Protein AF-A0A5C7ULU1-F1 (afdb_monomer_lite)

Secondary structure (DSSP, 8-state):
---SSSSSHHHHHHHHT-------------------------------------------------------SSBPPPHHHHHHHHHHHHHTT-EEE-TTS-EEEEEE-TTS-EEEEEE-TTS-EEEEEEEE-HHHHHHHHHHTT--HHHHHHHHGGG-

Structure (mmCIF, N/CA/C/O backbone):
data_AF-A0A5C7ULU1-F1
#
_entry.id   AF-A0A5C7ULU1-F1
#
loop_
_atom_site.group_PDB
_atom_site.id
_atom_site.type_symbol
_atom_site.label_atom_id
_atom_site.label_alt_id
_atom_site.label_comp_id
_atom_site.label_asym_id
_atom_sit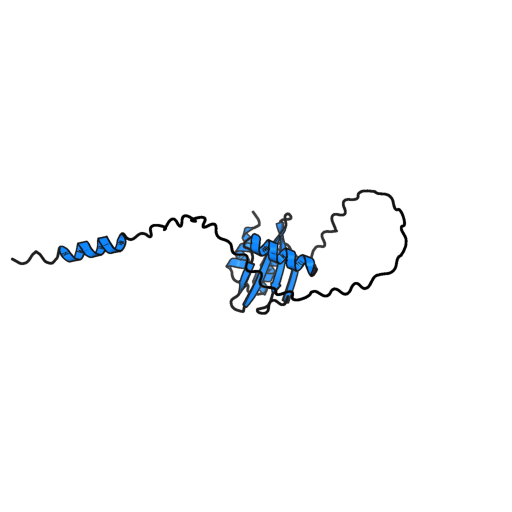e.label_entity_id
_atom_site.label_seq_id
_atom_site.pdbx_PDB_ins_code
_atom_site.Cartn_x
_atom_site.Cartn_y
_atom_site.Cartn_z
_atom_site.occupancy
_atom_site.B_iso_or_equiv
_atom_site.auth_seq_id
_atom_site.auth_comp_id
_atom_site.auth_asym_id
_atom_site.auth_atom_id
_atom_site.pdbx_PDB_model_num
ATOM 1 N N . MET A 1 1 ? -54.210 -36.815 38.483 1.00 48.72 1 MET A N 1
ATOM 2 C CA . MET A 1 1 ? -53.905 -36.478 37.073 1.00 48.72 1 MET A CA 1
ATOM 3 C C . MET A 1 1 ? -53.201 -35.122 36.994 1.00 48.72 1 MET A C 1
ATOM 5 O O . MET A 1 1 ? -53.878 -34.109 36.923 1.00 48.72 1 MET A O 1
ATOM 9 N N . LYS A 1 2 ? -51.862 -35.078 37.079 1.00 52.16 2 LYS A N 1
ATOM 10 C CA . LYS A 1 2 ? -51.046 -33.854 36.898 1.00 52.16 2 LYS A CA 1
ATOM 11 C C . LYS A 1 2 ? -49.618 -34.225 36.460 1.00 52.16 2 LYS A C 1
ATOM 13 O O . LYS A 1 2 ? -48.681 -34.071 37.231 1.00 52.16 2 LYS A O 1
ATOM 18 N N . THR A 1 3 ? -49.441 -34.753 35.249 1.00 53.2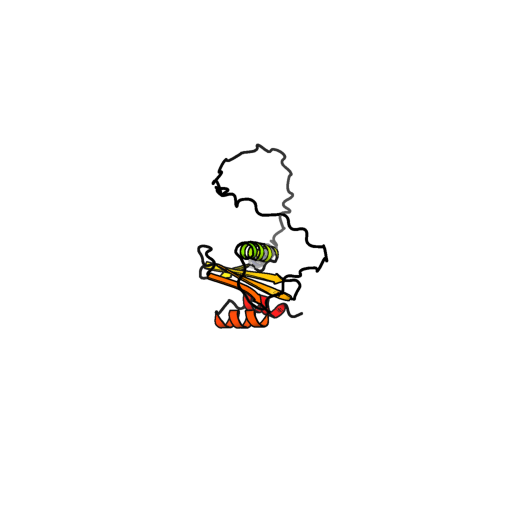2 3 THR A N 1
ATOM 19 C CA . THR A 1 3 ? -48.097 -35.084 34.715 1.00 53.22 3 THR A CA 1
ATOM 20 C C . THR A 1 3 ? -47.909 -34.788 33.224 1.00 53.22 3 THR A C 1
ATOM 22 O O . THR A 1 3 ? -46.860 -35.095 32.674 1.00 53.22 3 THR A O 1
ATOM 25 N N . SER A 1 4 ? -48.853 -34.119 32.560 1.00 55.19 4 SER A N 1
ATOM 26 C CA . SER A 1 4 ? -48.828 -33.994 31.092 1.00 55.19 4 SER A CA 1
ATOM 27 C C . SER A 1 4 ? -48.266 -32.674 30.549 1.00 55.19 4 SER A C 1
ATOM 29 O O . SER A 1 4 ? -48.187 -32.520 29.338 1.00 55.19 4 SER A O 1
ATOM 31 N N . LEU A 1 5 ? -47.885 -31.708 31.396 1.00 48.91 5 LEU A N 1
ATOM 32 C CA . LEU A 1 5 ? -47.502 -30.365 30.920 1.00 48.91 5 LEU A CA 1
ATOM 33 C C . LEU A 1 5 ? -45.986 -30.158 30.761 1.00 48.91 5 LEU A C 1
ATOM 35 O O . LEU A 1 5 ? -45.559 -29.280 30.020 1.00 48.91 5 LEU A O 1
ATOM 39 N N . LYS A 1 6 ? -45.149 -30.976 31.414 1.00 48.00 6 LYS A N 1
ATOM 40 C CA . LYS A 1 6 ? -43.682 -30.827 31.340 1.00 48.00 6 LYS A CA 1
ATOM 41 C C . LYS A 1 6 ? -43.053 -31.422 30.074 1.00 48.00 6 LYS A C 1
ATOM 43 O O . LYS A 1 6 ? -41.907 -31.105 29.781 1.00 48.00 6 LYS A O 1
ATOM 48 N N . LEU A 1 7 ? -43.781 -32.239 29.308 1.00 50.94 7 LEU A N 1
ATOM 49 C CA . LEU A 1 7 ? -43.231 -32.875 28.103 1.00 50.94 7 LEU A CA 1
ATOM 50 C C . LEU A 1 7 ? -43.282 -31.971 26.857 1.00 50.94 7 LEU A C 1
ATOM 52 O O . LEU A 1 7 ? -42.455 -32.120 25.963 1.00 50.94 7 LEU A O 1
ATOM 56 N N . ALA A 1 8 ? -44.212 -31.012 26.802 1.00 52.88 8 ALA A N 1
ATOM 57 C CA . ALA A 1 8 ? -44.405 -30.159 25.626 1.00 52.88 8 ALA A CA 1
ATOM 58 C C . ALA A 1 8 ? -43.350 -29.044 25.493 1.00 52.88 8 ALA A C 1
ATOM 60 O O . ALA A 1 8 ? -43.053 -28.612 24.382 1.00 52.88 8 ALA A O 1
ATOM 61 N N . LEU A 1 9 ? -42.737 -28.603 26.600 1.00 48.81 9 LEU A N 1
ATOM 62 C CA . LEU A 1 9 ? -41.765 -27.503 26.569 1.00 48.81 9 LEU A CA 1
ATOM 63 C C . LEU A 1 9 ? -40.383 -27.920 26.030 1.00 48.81 9 LEU A C 1
ATOM 65 O O . LEU A 1 9 ? -39.679 -27.097 25.454 1.00 48.81 9 LEU A O 1
ATOM 69 N N . ASN A 1 10 ? -40.009 -29.199 26.153 1.00 49.47 10 ASN A N 1
ATOM 70 C CA . ASN A 1 10 ? -38.701 -29.687 25.696 1.00 49.47 10 ASN A CA 1
ATOM 71 C C . ASN A 1 10 ? -38.641 -29.996 24.188 1.00 49.47 10 ASN A C 1
ATOM 73 O O . ASN A 1 10 ? -37.548 -30.073 23.636 1.00 49.47 10 ASN A O 1
ATOM 77 N N . MET A 1 11 ? -39.780 -30.131 23.498 1.00 48.50 11 MET A N 1
ATOM 78 C CA . MET A 1 11 ? -39.812 -30.361 22.042 1.00 48.50 11 MET A CA 1
ATOM 79 C C . MET A 1 11 ? -39.617 -29.076 21.222 1.00 48.50 11 MET A C 1
ATOM 81 O O . MET A 1 11 ? -39.135 -29.135 20.094 1.00 48.50 11 MET A O 1
ATOM 85 N N . ILE A 1 12 ? -39.935 -27.904 21.780 1.00 51.28 12 ILE A N 1
ATOM 86 C CA . ILE A 1 12 ? -39.828 -26.625 21.056 1.00 51.28 12 ILE A CA 1
ATOM 87 C C . ILE A 1 12 ? -38.365 -26.152 20.973 1.00 51.28 12 ILE A C 1
ATOM 89 O O . ILE A 1 12 ? -37.963 -25.554 19.974 1.00 51.28 12 ILE A O 1
ATOM 93 N N . LEU A 1 13 ? -37.526 -26.494 21.959 1.00 43.25 13 LEU A N 1
ATOM 94 C CA . LEU A 1 13 ? -36.114 -26.092 21.975 1.00 43.25 13 LEU A CA 1
ATOM 95 C C . LEU A 1 13 ? -35.251 -26.866 20.957 1.00 43.25 13 LEU A C 1
ATOM 97 O O . LEU A 1 13 ? -34.253 -26.340 20.472 1.00 43.25 13 LEU A O 1
ATOM 101 N N . VAL A 1 14 ? -35.648 -28.087 20.580 1.00 51.78 14 VAL A N 1
ATOM 102 C CA . VAL A 1 14 ? -34.907 -28.913 19.605 1.00 51.78 14 VAL A CA 1
ATOM 103 C C . VAL A 1 14 ? -35.216 -28.504 18.157 1.00 51.78 14 VAL A C 1
ATOM 105 O O . VAL A 1 14 ? -34.355 -28.622 17.288 1.00 51.78 14 VAL A O 1
ATOM 108 N N . ILE A 1 15 ? -36.399 -27.940 17.890 1.00 52.66 15 ILE A N 1
ATOM 109 C CA . ILE A 1 15 ? -36.787 -27.484 16.543 1.00 52.66 15 ILE A CA 1
ATOM 110 C C . ILE A 1 15 ? -36.114 -26.144 16.184 1.00 52.66 15 ILE A C 1
ATOM 112 O O . ILE A 1 15 ? -35.760 -25.926 15.026 1.00 52.66 15 ILE A O 1
ATOM 116 N N . LEU A 1 16 ? -35.834 -25.277 17.165 1.00 48.25 16 LEU A N 1
ATOM 117 C CA . LEU A 1 16 ? -35.167 -23.983 16.937 1.00 48.25 16 LEU A CA 1
ATOM 118 C C . LEU A 1 16 ? -33.646 -24.080 16.699 1.00 48.25 16 LEU A C 1
ATOM 120 O O . LEU A 1 16 ? -33.066 -23.162 16.128 1.00 48.25 16 LEU A O 1
ATOM 124 N N . LEU A 1 17 ? -32.998 -25.193 17.063 1.00 49.22 17 LEU A N 1
ATOM 125 C CA . LEU A 1 17 ? -31.559 -25.422 16.829 1.00 49.22 17 LEU A CA 1
ATOM 126 C C . LEU A 1 17 ? -31.255 -26.168 15.510 1.00 49.22 17 LEU A C 1
ATOM 128 O O . LEU A 1 17 ? -30.089 -26.356 15.162 1.00 49.22 17 LEU A O 1
ATOM 132 N N . GLY A 1 18 ? -32.286 -26.587 14.765 1.00 48.16 18 GLY A N 1
ATOM 133 C CA . GLY A 1 18 ? -32.161 -27.408 13.552 1.00 48.16 18 GLY A CA 1
ATOM 134 C C . GLY A 1 18 ? -32.180 -26.654 12.218 1.00 48.16 18 GLY A C 1
ATOM 135 O O . GLY A 1 18 ? -31.863 -27.249 11.187 1.00 48.16 18 GLY A O 1
ATOM 136 N N . ILE A 1 19 ? -32.498 -25.355 12.197 1.00 50.34 19 ILE A N 1
ATOM 137 C CA . ILE A 1 19 ? -32.499 -24.548 10.964 1.00 50.34 19 ILE A CA 1
ATOM 138 C C . ILE A 1 19 ? -31.071 -24.054 10.696 1.00 50.34 19 ILE A C 1
ATOM 140 O O . ILE A 1 19 ? -30.746 -22.872 10.767 1.00 50.34 19 ILE A O 1
ATOM 144 N N . ARG A 1 20 ? -30.182 -25.005 10.395 1.00 47.41 20 ARG A N 1
ATOM 145 C CA . ARG A 1 20 ? -28.951 -24.717 9.660 1.00 47.41 20 ARG A CA 1
ATOM 146 C C . ARG A 1 20 ? -29.352 -24.229 8.273 1.00 47.41 20 ARG A C 1
ATOM 148 O O . ARG A 1 20 ? -30.007 -24.961 7.534 1.00 47.41 20 ARG A O 1
ATOM 155 N N . CYS A 1 21 ? -28.914 -23.020 7.934 1.00 53.12 21 CYS A N 1
ATOM 156 C CA . CYS A 1 21 ? -28.926 -22.449 6.595 1.00 53.12 21 CYS A CA 1
ATOM 157 C C . CYS A 1 21 ? -28.558 -23.504 5.542 1.00 53.12 21 CYS A C 1
ATOM 159 O O . CYS A 1 21 ? -27.382 -23.837 5.360 1.00 53.12 21 CYS A O 1
ATOM 161 N N . LYS A 1 22 ? -29.557 -24.020 4.821 1.00 44.44 22 LYS A N 1
ATOM 162 C CA . LYS A 1 22 ? -29.300 -24.587 3.503 1.00 44.44 22 LYS A CA 1
ATOM 163 C C . LYS A 1 22 ? -28.923 -23.410 2.618 1.00 44.44 22 LYS A C 1
ATOM 165 O O . LYS A 1 22 ? -29.692 -22.470 2.467 1.00 44.44 22 LYS A O 1
ATOM 170 N N . LYS A 1 23 ? -27.699 -23.460 2.095 1.00 46.22 23 LYS A N 1
ATOM 171 C CA . LYS A 1 23 ? -27.283 -22.671 0.941 1.00 46.22 23 LYS A CA 1
ATOM 172 C C . LYS A 1 23 ? -28.326 -22.892 -0.145 1.00 46.22 23 LYS A C 1
ATOM 174 O O . LYS A 1 23 ? -28.399 -23.995 -0.688 1.00 46.22 23 LYS A O 1
ATOM 179 N N . ASP A 1 24 ? -29.103 -21.862 -0.446 1.00 42.28 24 ASP A N 1
ATOM 180 C CA . ASP A 1 24 ? -29.765 -21.781 -1.733 1.00 42.28 24 ASP A CA 1
ATOM 181 C C . ASP A 1 24 ? -28.668 -21.832 -2.791 1.00 42.28 24 ASP A C 1
ATOM 183 O O . ASP A 1 24 ? -27.807 -20.956 -2.907 1.00 42.28 24 ASP A O 1
ATOM 187 N N . LEU A 1 25 ? -28.645 -22.956 -3.497 1.00 44.91 25 LEU A N 1
ATOM 188 C CA . LEU A 1 25 ? -27.864 -23.135 -4.698 1.00 44.91 25 LEU A CA 1
ATOM 189 C C . LEU A 1 25 ? -28.523 -22.233 -5.744 1.00 44.91 25 LEU A C 1
ATOM 191 O O . LEU A 1 25 ? -29.464 -22.637 -6.422 1.00 44.91 25 LEU A O 1
ATOM 195 N N . VAL A 1 26 ? -28.070 -20.984 -5.828 1.00 44.25 26 VAL A N 1
ATOM 196 C CA . VAL A 1 26 ? -28.443 -20.085 -6.919 1.00 44.25 26 VAL A CA 1
ATOM 197 C C . VAL A 1 26 ? -27.818 -20.661 -8.185 1.00 44.25 26 VAL A C 1
ATOM 199 O O . VAL A 1 26 ? -26.646 -20.442 -8.484 1.00 44.25 26 VAL A O 1
ATOM 202 N N . VAL A 1 27 ? -28.592 -21.473 -8.897 1.00 47.69 27 VAL A N 1
ATOM 203 C CA . VAL A 1 27 ? -28.290 -21.876 -10.266 1.00 47.69 27 VAL A CA 1
ATOM 204 C C . VAL A 1 27 ? -28.453 -20.620 -11.123 1.00 47.69 27 VAL A C 1
ATOM 206 O O . VAL A 1 27 ? -29.547 -20.054 -11.131 1.00 47.69 27 VAL A O 1
ATOM 209 N N . PRO A 1 28 ? -27.423 -20.140 -11.840 1.00 45.72 28 PRO A N 1
ATOM 210 C CA . PRO A 1 28 ? -27.629 -19.067 -12.795 1.00 45.72 28 PRO A CA 1
ATOM 211 C C . PRO A 1 28 ? -28.430 -19.627 -13.974 1.00 45.72 28 PRO A C 1
ATOM 213 O O . PRO A 1 28 ? -27.891 -20.289 -14.861 1.00 45.72 28 PRO A O 1
ATOM 216 N N . THR A 1 29 ? -29.736 -19.374 -13.987 1.00 43.34 29 THR A N 1
ATOM 217 C CA . THR A 1 29 ? -30.543 -19.475 -15.203 1.00 43.34 29 THR A CA 1
ATOM 218 C C . THR A 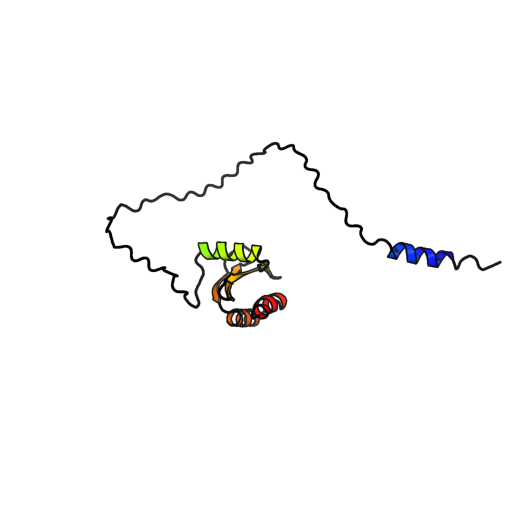1 29 ? -30.035 -18.429 -16.183 1.00 43.34 29 THR A C 1
ATOM 220 O O . THR A 1 29 ? -30.205 -17.226 -15.982 1.00 43.34 29 THR A O 1
ATOM 223 N N . LEU A 1 30 ? -29.368 -18.910 -17.229 1.00 46.84 30 LEU A N 1
ATOM 224 C CA . LEU A 1 30 ? -28.893 -18.129 -18.359 1.00 46.84 30 LEU A CA 1
ATOM 225 C C . LEU A 1 30 ? -30.104 -17.645 -19.174 1.00 46.84 30 LEU A C 1
ATOM 227 O O . LEU A 1 30 ? -30.439 -18.224 -20.205 1.00 46.84 30 LEU A O 1
ATOM 231 N N . ASN A 1 31 ? -30.773 -16.592 -18.706 1.00 41.88 31 ASN A N 1
ATOM 232 C CA . ASN A 1 31 ? -31.710 -15.850 -19.539 1.00 41.88 31 ASN A CA 1
ATOM 233 C C . ASN A 1 31 ? -30.896 -15.046 -20.552 1.00 41.88 31 ASN A C 1
ATOM 235 O O . ASN A 1 31 ? -30.396 -13.954 -20.281 1.00 41.88 31 ASN A O 1
ATOM 239 N N . LYS A 1 32 ? -30.740 -15.641 -21.737 1.00 53.69 32 LYS A N 1
ATOM 240 C CA . LYS A 1 32 ? -30.626 -14.881 -22.975 1.00 53.69 32 LYS A CA 1
ATOM 241 C C . LYS A 1 32 ? -31.879 -14.021 -23.060 1.00 53.69 32 LYS A C 1
ATOM 243 O O . LYS A 1 32 ? -32.951 -14.579 -23.211 1.00 53.69 32 LYS A O 1
ATOM 248 N N . ASP A 1 33 ? -31.717 -12.718 -22.876 1.00 46.06 33 ASP A N 1
ATOM 249 C CA . ASP A 1 33 ? -32.336 -11.694 -23.716 1.00 46.06 33 ASP A CA 1
ATOM 250 C C . ASP A 1 33 ? -31.719 -10.340 -23.363 1.00 46.06 33 ASP A C 1
ATOM 252 O O . ASP A 1 33 ? -32.038 -9.681 -22.376 1.00 46.06 33 ASP A O 1
ATOM 256 N N . ILE A 1 34 ? -30.743 -9.973 -24.189 1.00 52.94 34 ILE A N 1
ATOM 257 C CA . ILE A 1 34 ? -30.141 -8.649 -24.248 1.00 52.94 34 ILE A CA 1
ATOM 258 C C . ILE A 1 34 ? -31.098 -7.763 -25.047 1.00 52.94 34 ILE A C 1
ATOM 260 O O . ILE A 1 34 ? -31.389 -8.078 -26.201 1.00 52.94 34 ILE A O 1
ATOM 264 N N . PRO A 1 35 ? -31.435 -6.580 -24.524 1.00 47.75 35 PRO A N 1
ATOM 265 C CA . PRO A 1 35 ? -31.394 -5.388 -25.344 1.00 47.75 35 PRO A CA 1
ATOM 266 C C . PRO A 1 35 ? -30.261 -4.488 -24.858 1.00 47.75 35 PRO A C 1
ATOM 268 O O . PRO A 1 35 ? -30.185 -4.084 -23.698 1.00 47.75 35 PRO A O 1
ATOM 271 N N . ALA A 1 36 ? -29.352 -4.201 -25.786 1.00 52.88 36 ALA A N 1
ATOM 272 C CA . ALA A 1 36 ? -28.256 -3.275 -25.603 1.00 52.88 36 ALA A CA 1
ATOM 273 C C . ALA A 1 36 ? -28.821 -1.871 -25.358 1.00 52.88 36 ALA A C 1
ATOM 275 O O . ALA A 1 36 ? -29.285 -1.207 -26.282 1.00 52.88 36 ALA A O 1
ATOM 276 N N . ALA A 1 37 ? -28.764 -1.413 -24.111 1.00 44.09 37 ALA A N 1
ATOM 277 C CA . ALA A 1 37 ? -28.944 -0.010 -23.784 1.00 44.09 37 ALA A CA 1
ATOM 278 C C . ALA A 1 37 ? -27.578 0.679 -23.863 1.00 44.09 37 ALA A C 1
ATOM 280 O O . ALA A 1 37 ? -26.778 0.667 -22.928 1.00 44.09 37 ALA A O 1
ATOM 281 N N . THR A 1 38 ? -27.300 1.268 -25.022 1.00 52.44 38 THR A N 1
ATOM 282 C CA . THR A 1 38 ? -26.254 2.271 -25.196 1.00 52.44 38 THR A CA 1
ATOM 283 C C . THR A 1 38 ? -26.647 3.529 -24.424 1.00 52.44 38 THR A C 1
ATOM 285 O O . THR A 1 38 ? -27.449 4.323 -24.912 1.00 52.44 38 THR A O 1
ATOM 288 N N . SER A 1 39 ? -26.083 3.743 -23.234 1.00 44.47 39 SER A N 1
ATOM 289 C CA . SER A 1 39 ? -26.105 5.062 -22.596 1.00 44.47 39 SER A CA 1
ATOM 290 C C . SER A 1 39 ? -24.778 5.764 -22.863 1.00 44.47 39 SER A C 1
ATOM 292 O O . SER A 1 39 ? -23.757 5.524 -22.217 1.00 44.47 39 SER A O 1
ATOM 294 N N . SER A 1 40 ? -24.822 6.618 -23.877 1.00 52.22 40 SER A N 1
ATOM 295 C CA . SER A 1 40 ? -23.859 7.664 -24.186 1.00 52.22 40 SER A CA 1
ATOM 296 C C . SER A 1 40 ? -23.506 8.507 -22.956 1.00 52.22 40 SER A C 1
ATOM 298 O O . SER A 1 40 ? -24.380 9.115 -22.344 1.00 52.22 40 SER A O 1
ATOM 300 N N . GLY A 1 41 ? -22.212 8.602 -22.662 1.00 34.91 41 GLY A N 1
ATOM 301 C CA . GLY A 1 41 ? -21.639 9.484 -21.647 1.00 34.91 41 GLY A CA 1
ATOM 302 C C . GLY A 1 41 ? -20.158 9.717 -21.926 1.00 34.91 41 GLY A C 1
ATOM 303 O O . GLY A 1 41 ? -19.305 9.426 -21.096 1.00 34.91 41 GLY A O 1
ATOM 304 N N . ASN A 1 42 ? -19.843 10.169 -23.144 1.00 44.84 42 ASN A N 1
ATOM 305 C CA . ASN A 1 42 ? -18.492 10.547 -23.555 1.00 44.84 42 ASN A CA 1
ATOM 306 C C . ASN A 1 42 ? -18.067 11.821 -22.799 1.00 44.84 42 ASN A C 1
ATOM 308 O O . ASN A 1 42 ? -18.211 12.935 -23.301 1.00 44.84 42 ASN A O 1
ATOM 312 N N . ALA A 1 43 ? -17.525 11.670 -21.591 1.00 46.56 43 ALA A N 1
ATOM 313 C CA . ALA A 1 43 ? -16.722 12.714 -20.966 1.00 46.56 43 ALA A CA 1
ATOM 314 C C . ALA A 1 43 ? -15.367 12.754 -21.694 1.00 46.56 43 ALA A C 1
ATOM 316 O O . ALA A 1 43 ? -14.468 11.948 -21.451 1.00 46.56 43 ALA A O 1
ATOM 317 N N . GLY A 1 44 ? -15.282 13.638 -22.690 1.00 38.94 44 GLY A N 1
ATOM 318 C CA . GLY A 1 44 ? -14.177 13.730 -23.636 1.00 38.94 44 GLY A CA 1
ATOM 319 C C . GLY A 1 44 ? -12.828 14.028 -22.981 1.00 38.94 44 GLY A C 1
ATOM 320 O O . GLY A 1 44 ? -12.590 15.119 -22.469 1.00 38.94 44 GLY A O 1
ATOM 321 N N . TRP A 1 45 ? -11.897 13.084 -23.102 1.00 37.84 45 TRP A N 1
ATOM 322 C CA . TRP A 1 45 ? -10.480 13.302 -22.836 1.00 37.84 45 TRP A CA 1
ATOM 323 C C . TRP A 1 45 ? -9.844 13.974 -24.064 1.00 37.84 45 TRP A C 1
ATOM 325 O O . TRP A 1 45 ? -9.306 13.314 -24.953 1.00 37.84 45 TRP A O 1
ATOM 335 N N . ARG A 1 46 ? -9.940 15.305 -24.164 1.00 43.97 46 ARG A N 1
ATOM 336 C CA . ARG A 1 46 ? -9.181 16.079 -25.160 1.00 43.97 46 ARG A CA 1
ATOM 337 C C . ARG A 1 46 ? -7.713 16.151 -24.731 1.00 43.97 46 ARG A C 1
ATOM 339 O O . ARG A 1 46 ? -7.300 17.090 -24.063 1.00 43.97 46 ARG A O 1
ATOM 346 N N . VAL A 1 47 ? -6.908 15.174 -25.149 1.00 49.41 47 VAL A N 1
ATOM 347 C CA . VAL A 1 47 ? -5.455 15.373 -25.270 1.00 49.41 47 VAL A CA 1
ATOM 348 C C . VAL A 1 47 ? -5.235 16.052 -26.609 1.00 49.41 47 VAL A C 1
ATOM 350 O O . VAL A 1 47 ? -5.271 15.430 -27.669 1.00 49.41 47 VAL A O 1
ATOM 353 N N . GLN A 1 48 ? -5.095 17.370 -26.542 1.00 36.19 48 GLN A N 1
ATOM 354 C CA . GLN A 1 48 ? -4.683 18.199 -27.656 1.00 36.19 48 GLN A CA 1
ATOM 355 C C . GLN A 1 48 ? -3.303 17.704 -28.104 1.00 36.19 48 GLN A C 1
ATOM 357 O O . GLN A 1 48 ? -2.318 17.810 -27.375 1.00 36.19 48 GLN A O 1
ATOM 362 N N . GLN A 1 49 ? -3.260 17.087 -29.285 1.00 44.81 49 GLN A N 1
ATOM 363 C CA . GLN A 1 49 ? -2.026 16.767 -29.983 1.00 44.81 49 GLN A CA 1
ATOM 364 C C . GLN A 1 49 ? -1.316 18.086 -30.300 1.00 44.81 49 GLN A C 1
ATOM 366 O O . GLN A 1 49 ? -1.622 18.742 -31.291 1.00 44.81 49 GLN A O 1
ATOM 371 N N . GLN A 1 50 ? -0.373 18.486 -29.454 1.00 41.31 50 GLN A N 1
ATOM 372 C CA . GLN A 1 50 ? 0.719 19.342 -29.890 1.00 41.31 50 GLN A CA 1
ATOM 373 C C . GLN A 1 50 ? 1.854 18.419 -30.322 1.00 41.31 50 GLN A C 1
ATOM 375 O O . GLN A 1 50 ? 2.491 17.750 -29.511 1.00 41.31 50 GLN A O 1
ATOM 380 N N . GLN A 1 51 ? 2.031 18.339 -31.639 1.00 42.66 51 GLN A N 1
ATOM 381 C CA . GLN A 1 51 ? 3.204 17.770 -32.288 1.00 42.66 51 GLN A CA 1
ATOM 382 C C . GLN A 1 51 ? 4.487 18.317 -31.645 1.00 42.66 51 GLN A C 1
ATOM 384 O O . GLN A 1 51 ? 4.658 19.535 -31.590 1.00 42.66 51 GLN A O 1
ATOM 389 N N . PRO A 1 52 ? 5.450 17.460 -31.280 1.00 41.19 52 PRO A N 1
ATOM 390 C CA . PRO A 1 52 ? 6.845 17.837 -31.304 1.00 41.19 52 PRO A CA 1
ATOM 391 C C . PRO A 1 52 ? 7.393 17.527 -32.697 1.00 41.19 52 PRO A C 1
ATOM 393 O O . PRO A 1 52 ? 7.395 16.393 -33.176 1.00 41.19 52 PRO A O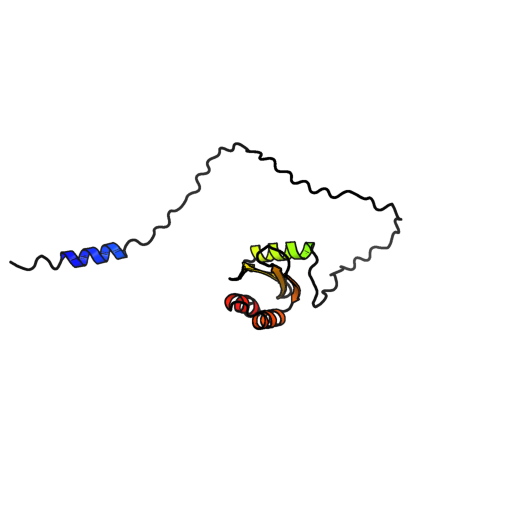 1
ATOM 396 N N . THR A 1 53 ? 7.827 18.599 -33.336 1.00 39.12 53 THR A N 1
ATOM 397 C CA . THR A 1 53 ? 8.531 18.702 -34.605 1.00 39.12 53 THR A CA 1
ATOM 398 C C . THR A 1 53 ? 9.665 17.682 -34.735 1.00 39.12 53 THR A C 1
ATOM 400 O O . THR A 1 53 ? 10.395 17.397 -33.786 1.00 39.12 53 THR A O 1
ATOM 403 N N . ALA A 1 54 ? 9.825 17.166 -35.953 1.00 48.91 54 ALA A N 1
ATOM 404 C CA . ALA A 1 54 ? 10.852 16.221 -36.365 1.00 48.91 54 ALA A CA 1
ATOM 405 C C . ALA A 1 54 ? 12.266 16.594 -35.889 1.00 48.91 54 ALA A C 1
ATOM 407 O O . ALA A 1 54 ? 12.755 17.675 -36.213 1.00 48.91 54 ALA A O 1
ATOM 408 N N . LYS A 1 55 ? 12.967 15.652 -35.240 1.00 38.72 55 LYS A N 1
ATOM 409 C CA . LYS A 1 55 ? 14.437 15.601 -35.233 1.00 38.72 55 LYS A CA 1
ATOM 410 C C . LYS A 1 55 ? 14.948 14.158 -35.329 1.00 38.72 55 LYS A C 1
ATOM 412 O O . LYS A 1 55 ? 14.804 13.365 -34.411 1.00 38.72 55 LYS A O 1
ATOM 417 N N . GLN A 1 56 ? 15.520 13.885 -36.502 1.00 37.28 56 GLN A N 1
ATOM 418 C CA . GLN A 1 56 ? 16.673 13.027 -36.800 1.00 37.28 56 GLN A CA 1
ATOM 419 C C . GLN A 1 56 ? 16.715 11.598 -36.230 1.00 37.28 56 GLN A C 1
ATOM 421 O O . GLN A 1 56 ? 17.063 11.348 -35.081 1.00 37.28 56 GLN A O 1
ATOM 426 N N . ARG A 1 57 ? 16.515 10.643 -37.151 1.00 42.12 57 ARG A N 1
ATOM 427 C CA . ARG A 1 57 ? 17.074 9.288 -37.091 1.00 42.12 57 ARG A CA 1
ATOM 428 C C . ARG A 1 57 ? 18.601 9.370 -36.990 1.00 42.12 57 ARG A C 1
ATOM 430 O O . ARG A 1 57 ? 19.253 9.785 -37.943 1.00 42.12 57 ARG A O 1
ATOM 437 N N . GLY A 1 58 ? 19.150 8.916 -35.870 1.00 34.34 58 GLY A N 1
ATOM 438 C CA . GLY A 1 58 ? 20.528 8.448 -35.764 1.00 34.34 58 GLY A CA 1
ATOM 439 C C . GLY A 1 58 ? 20.493 6.958 -35.451 1.00 34.34 58 GLY A C 1
ATOM 440 O O . GLY A 1 58 ? 19.948 6.563 -34.425 1.00 34.34 58 GLY A O 1
ATOM 441 N N . ALA A 1 59 ? 21.006 6.135 -36.363 1.00 47.59 59 ALA A N 1
ATOM 442 C CA . ALA A 1 59 ? 21.190 4.710 -36.140 1.00 47.59 59 ALA A CA 1
ATOM 443 C C . ALA A 1 59 ? 22.272 4.502 -35.073 1.00 47.59 59 ALA A C 1
ATOM 445 O O . ALA A 1 59 ? 23.404 4.953 -35.243 1.00 47.59 59 ALA A O 1
ATOM 446 N N . THR A 1 60 ? 21.944 3.798 -33.994 1.00 39.41 60 THR A N 1
ATOM 447 C CA . THR A 1 60 ? 22.940 3.277 -33.058 1.00 39.41 60 THR A CA 1
ATOM 448 C C . THR A 1 60 ? 22.650 1.816 -32.759 1.00 39.41 60 THR A C 1
ATOM 450 O O . THR A 1 60 ? 21.532 1.423 -32.443 1.00 39.41 60 THR A O 1
ATOM 453 N N . ASN A 1 61 ? 23.704 1.025 -32.939 1.00 40.75 61 ASN A N 1
ATOM 454 C CA . ASN A 1 61 ? 23.749 -0.425 -32.894 1.00 40.75 61 ASN A CA 1
ATOM 455 C C . ASN A 1 61 ? 23.015 -1.034 -31.696 1.00 40.75 61 ASN A C 1
ATOM 457 O O . ASN A 1 61 ? 23.287 -0.715 -30.536 1.00 40.75 61 ASN A O 1
ATOM 461 N N . GLU A 1 62 ? 22.160 -1.999 -32.018 1.00 44.03 62 GLU A N 1
ATOM 462 C CA . GLU A 1 62 ? 21.594 -2.974 -31.103 1.00 44.03 62 GLU A CA 1
ATOM 463 C C . GLU A 1 62 ? 22.720 -3.750 -30.407 1.00 44.03 62 GLU A C 1
ATOM 465 O O . GLU A 1 62 ? 23.269 -4.727 -30.910 1.00 44.03 62 GLU A O 1
ATOM 470 N N . LYS A 1 63 ? 23.060 -3.329 -29.191 1.00 39.88 63 LYS A N 1
ATOM 471 C CA . LYS A 1 63 ? 23.424 -4.280 -28.147 1.00 39.88 63 LYS A CA 1
ATOM 472 C C . LYS A 1 63 ? 22.269 -4.289 -27.173 1.00 39.88 63 LYS A C 1
ATOM 474 O O . LYS A 1 63 ? 22.080 -3.346 -26.410 1.00 39.88 63 LYS A O 1
ATOM 479 N N . GLN A 1 64 ? 21.497 -5.366 -27.249 1.00 45.34 64 GLN A N 1
ATOM 480 C CA . GLN A 1 64 ? 20.418 -5.750 -26.353 1.00 45.34 64 GLN A CA 1
ATOM 481 C C . GLN A 1 64 ? 20.961 -5.911 -24.921 1.00 45.34 64 GLN A C 1
ATOM 483 O O . GLN A 1 64 ? 21.079 -7.008 -24.384 1.00 45.34 64 GLN A O 1
ATOM 488 N N . LYS A 1 65 ? 21.322 -4.800 -24.271 1.00 36.16 65 LYS A N 1
ATOM 489 C CA . LYS A 1 65 ? 21.324 -4.728 -22.818 1.00 36.16 65 LYS A CA 1
ATOM 490 C C . LYS A 1 65 ? 19.860 -4.694 -22.437 1.00 36.16 65 LYS A C 1
ATOM 492 O O . LYS A 1 65 ? 19.170 -3.707 -22.676 1.00 36.16 65 LYS A O 1
ATOM 497 N N . VAL A 1 66 ? 19.395 -5.798 -21.866 1.00 43.84 66 VAL A N 1
ATOM 498 C CA . VAL A 1 66 ? 18.179 -5.834 -21.066 1.00 43.84 66 VAL A CA 1
ATOM 499 C C . VAL A 1 66 ? 18.331 -4.730 -20.022 1.00 43.84 66 VAL A C 1
ATOM 501 O O . VAL A 1 66 ? 18.970 -4.919 -18.988 1.00 43.84 66 VAL A O 1
ATOM 504 N N . ASN A 1 67 ? 17.800 -3.546 -20.324 1.00 35.34 67 ASN A N 1
ATOM 505 C CA . ASN A 1 67 ? 17.612 -2.473 -19.366 1.00 35.34 67 ASN A CA 1
ATOM 506 C C . ASN A 1 67 ? 16.527 -2.964 -18.409 1.00 35.34 67 ASN A C 1
ATOM 508 O O . ASN A 1 67 ? 15.372 -2.550 -18.478 1.00 35.34 67 ASN A O 1
ATOM 512 N N . ARG A 1 68 ? 16.896 -3.866 -17.492 1.00 43.31 68 ARG A N 1
ATOM 513 C CA . ARG A 1 68 ? 16.270 -3.852 -16.179 1.00 43.31 68 ARG A CA 1
ATOM 514 C C . ARG A 1 68 ? 16.569 -2.457 -15.663 1.00 43.31 68 ARG A C 1
ATOM 516 O O . ARG A 1 68 ? 17.718 -2.156 -15.340 1.00 43.31 68 ARG A O 1
ATOM 523 N N . SER A 1 69 ? 15.565 -1.584 -15.731 1.00 37.62 69 SER A N 1
ATOM 524 C CA . SER A 1 69 ? 15.638 -0.248 -15.158 1.00 37.62 69 SER A CA 1
ATOM 525 C C . SER A 1 69 ? 16.266 -0.386 -13.776 1.00 37.62 69 SER A C 1
ATOM 527 O O . SER A 1 69 ? 15.880 -1.313 -13.054 1.00 37.62 69 SER A O 1
ATOM 529 N N . PRO A 1 70 ? 17.254 0.452 -13.422 1.00 42.25 70 PRO A N 1
ATOM 530 C CA . PRO A 1 70 ? 17.898 0.347 -12.128 1.00 42.25 70 PRO A CA 1
ATOM 531 C C . PRO A 1 70 ? 16.789 0.369 -11.084 1.00 42.25 70 PRO A C 1
ATOM 533 O O . PRO A 1 70 ? 15.983 1.300 -11.035 1.00 42.25 70 PRO A O 1
ATOM 536 N N . SER A 1 71 ? 16.687 -0.718 -10.324 1.00 46.62 71 SER A N 1
ATOM 537 C CA . SER A 1 71 ? 15.778 -0.849 -9.199 1.00 46.62 71 SER A CA 1
ATOM 538 C C . SER A 1 71 ? 16.243 0.144 -8.143 1.00 46.62 71 SER A C 1
ATOM 540 O O . SER A 1 71 ? 17.001 -0.203 -7.237 1.00 46.62 71 SER A O 1
ATOM 542 N N . LEU A 1 72 ? 15.849 1.404 -8.325 1.00 47.22 72 LEU A N 1
ATOM 543 C CA . LEU A 1 72 ? 16.056 2.482 -7.379 1.00 47.22 72 LEU A CA 1
ATOM 544 C C . LEU A 1 72 ? 15.432 2.018 -6.062 1.00 47.22 72 LEU A C 1
ATOM 546 O O . LEU A 1 72 ? 14.228 1.754 -5.963 1.00 47.22 72 LEU A O 1
ATOM 550 N N . LYS A 1 73 ? 16.294 1.800 -5.071 1.00 48.03 73 LYS A N 1
ATOM 551 C CA . LYS A 1 73 ? 15.886 1.671 -3.678 1.00 48.03 73 LYS A CA 1
ATOM 552 C C . LYS A 1 73 ? 15.221 2.987 -3.293 1.00 48.03 73 LYS A C 1
ATOM 554 O O . LYS A 1 73 ? 15.906 4.000 -3.283 1.00 48.03 73 LYS A O 1
ATOM 559 N N . GLY A 1 74 ? 13.934 2.944 -2.957 1.00 65.69 74 GLY A N 1
ATOM 560 C CA . GLY A 1 74 ? 13.205 4.094 -2.432 1.00 65.69 74 GLY A CA 1
ATOM 561 C C . GLY A 1 74 ? 12.957 5.185 -3.475 1.00 65.69 74 GLY A C 1
ATOM 562 O O . GLY A 1 74 ? 13.855 5.693 -4.136 1.00 65.69 74 GLY A O 1
ATOM 563 N N . GLY A 1 75 ? 11.699 5.561 -3.628 1.00 84.38 75 GLY A N 1
ATOM 564 C CA . GLY A 1 75 ? 11.295 6.657 -4.496 1.00 84.38 75 GLY A CA 1
ATOM 565 C C . GLY A 1 75 ? 9.784 6.794 -4.498 1.00 84.38 75 GLY A C 1
ATOM 566 O O . GLY A 1 75 ? 9.092 6.046 -3.807 1.00 84.38 75 GLY A O 1
ATOM 567 N N . GLN A 1 76 ? 9.287 7.731 -5.292 1.00 92.38 76 GLN A N 1
ATOM 568 C CA . GLN A 1 76 ? 7.864 7.869 -5.567 1.00 92.38 76 GLN A CA 1
ATOM 569 C C . GLN A 1 76 ? 7.506 7.127 -6.860 1.00 92.38 76 GLN A C 1
ATOM 571 O O . GLN A 1 76 ? 8.317 6.989 -7.780 1.00 92.38 76 GLN A O 1
ATOM 576 N N . LEU A 1 77 ? 6.291 6.603 -6.903 1.00 92.81 77 LEU A N 1
ATOM 577 C CA . LEU A 1 77 ? 5.665 6.040 -8.084 1.00 92.81 77 LEU A CA 1
ATOM 578 C C . LEU A 1 77 ? 5.257 7.179 -9.023 1.00 92.81 77 LEU A C 1
ATOM 580 O O . LEU A 1 77 ? 4.681 8.186 -8.611 1.00 92.81 77 LEU A O 1
ATOM 584 N N . THR A 1 78 ? 5.498 7.002 -10.316 1.00 93.94 78 THR A N 1
ATOM 585 C CA . THR A 1 78 ? 4.910 7.872 -11.340 1.00 93.94 78 THR A CA 1
ATOM 586 C C . THR A 1 78 ? 3.388 7.712 -11.369 1.00 93.94 78 THR A C 1
ATOM 588 O O . THR A 1 78 ? 2.847 6.682 -10.969 1.00 93.94 78 THR A O 1
ATOM 591 N N . ARG A 1 79 ? 2.664 8.681 -11.943 1.00 92.00 79 ARG A N 1
ATOM 592 C CA . ARG A 1 79 ? 1.191 8.625 -12.056 1.00 92.00 79 ARG A CA 1
ATOM 593 C C . ARG A 1 79 ? 0.672 7.323 -12.683 1.00 92.00 79 ARG A C 1
ATOM 595 O O . ARG A 1 79 ? -0.343 6.784 -12.250 1.00 92.00 79 ARG A O 1
ATOM 602 N N . LYS A 1 80 ? 1.375 6.804 -13.697 1.00 95.31 80 LYS A N 1
ATOM 603 C CA . LYS A 1 80 ? 1.032 5.525 -14.337 1.00 95.31 80 LYS A CA 1
ATOM 604 C C . LYS A 1 80 ? 1.250 4.347 -13.385 1.00 95.31 80 LYS A C 1
ATOM 606 O O . LYS A 1 80 ? 0.399 3.464 -13.312 1.00 95.31 80 LYS A O 1
ATOM 611 N N . GLU A 1 81 ? 2.363 4.342 -12.658 1.00 95.81 81 GLU A N 1
ATOM 612 C CA . GLU A 1 81 ? 2.688 3.291 -11.692 1.00 95.81 81 GLU A CA 1
ATOM 613 C C . GLU A 1 81 ? 1.737 3.295 -10.494 1.00 95.81 81 GLU A C 1
ATOM 615 O O . GLU A 1 81 ? 1.364 2.220 -10.044 1.00 95.81 81 GLU A O 1
ATOM 620 N N . ILE A 1 82 ? 1.279 4.464 -10.032 1.00 96.88 82 ILE A N 1
ATOM 621 C CA . ILE A 1 82 ? 0.265 4.579 -8.970 1.00 96.88 82 ILE A CA 1
ATOM 622 C C . ILE A 1 82 ? -0.994 3.806 -9.362 1.00 96.88 82 ILE A C 1
ATOM 624 O O . ILE A 1 82 ? -1.431 2.922 -8.628 1.00 96.88 82 ILE A O 1
ATOM 628 N N . ARG A 1 83 ? -1.538 4.068 -10.558 1.00 97.31 83 ARG A N 1
ATOM 629 C CA . ARG A 1 83 ? -2.744 3.378 -11.040 1.00 97.31 83 ARG A CA 1
ATOM 630 C C . ARG A 1 83 ? -2.542 1.864 -11.136 1.00 97.31 83 ARG A C 1
ATOM 632 O O . ARG A 1 83 ? -3.428 1.105 -10.762 1.00 97.31 83 ARG A O 1
ATOM 639 N N . GLN A 1 84 ? -1.383 1.427 -11.625 1.00 97.50 84 GLN A N 1
ATOM 640 C CA . GLN A 1 84 ? -1.054 0.001 -11.715 1.00 97.50 84 GLN A CA 1
ATOM 641 C C . GLN A 1 84 ? -0.891 -0.645 -10.334 1.00 97.50 84 GLN A C 1
ATOM 643 O O . GLN A 1 84 ? -1.332 -1.772 -10.137 1.00 97.50 84 GLN A O 1
ATOM 648 N N . SER A 1 85 ? -0.276 0.067 -9.388 1.00 97.06 85 SER A N 1
ATOM 649 C CA . SER A 1 85 ? -0.091 -0.380 -8.008 1.00 97.06 85 SER A CA 1
ATOM 650 C C . SER A 1 85 ? -1.440 -0.559 -7.317 1.00 97.06 85 SER A C 1
ATOM 652 O O . SER A 1 85 ? -1.662 -1.597 -6.703 1.00 97.06 85 SER A O 1
ATOM 654 N N . ILE A 1 86 ? -2.360 0.401 -7.461 1.00 98.19 86 ILE A N 1
ATOM 655 C CA . ILE A 1 86 ? -3.726 0.312 -6.917 1.00 98.19 86 ILE A CA 1
ATOM 656 C C . ILE A 1 86 ? -4.435 -0.931 -7.462 1.00 98.19 86 ILE A C 1
ATOM 658 O O . ILE A 1 86 ? -4.895 -1.771 -6.695 1.00 98.19 86 ILE A O 1
ATOM 662 N N . ASP A 1 87 ? -4.457 -1.092 -8.783 1.00 98.06 87 ASP A N 1
ATOM 663 C CA . ASP A 1 87 ? -5.130 -2.208 -9.451 1.00 98.06 87 ASP A CA 1
ATOM 664 C C . ASP A 1 87 ? -4.559 -3.576 -9.024 1.00 98.06 87 ASP A C 1
ATOM 666 O O . ASP A 1 87 ? -5.307 -4.476 -8.637 1.00 98.06 87 ASP A O 1
ATOM 670 N N . ARG A 1 88 ? -3.227 -3.724 -8.973 1.00 97.12 88 ARG A N 1
ATOM 671 C CA . ARG A 1 88 ? -2.592 -4.950 -8.455 1.00 97.12 88 ARG A CA 1
ATOM 672 C C . ARG A 1 88 ? -2.885 -5.192 -6.974 1.00 97.12 88 ARG A C 1
ATOM 674 O O . ARG A 1 88 ? -3.097 -6.340 -6.589 1.00 97.12 88 ARG A O 1
ATOM 681 N N . SER A 1 89 ? -2.948 -4.139 -6.161 1.00 96.50 89 SER A N 1
ATOM 682 C CA . SER A 1 89 ? -3.269 -4.245 -4.731 1.00 96.50 89 SER A CA 1
ATOM 683 C C . SER A 1 89 ? -4.698 -4.740 -4.515 1.00 96.50 89 SER A C 1
ATOM 685 O O . SER A 1 89 ? -4.911 -5.644 -3.711 1.00 96.50 89 SER A O 1
ATOM 687 N N . VAL A 1 90 ? -5.665 -4.203 -5.269 1.00 96.44 90 VAL A N 1
ATOM 688 C CA . VAL A 1 90 ? -7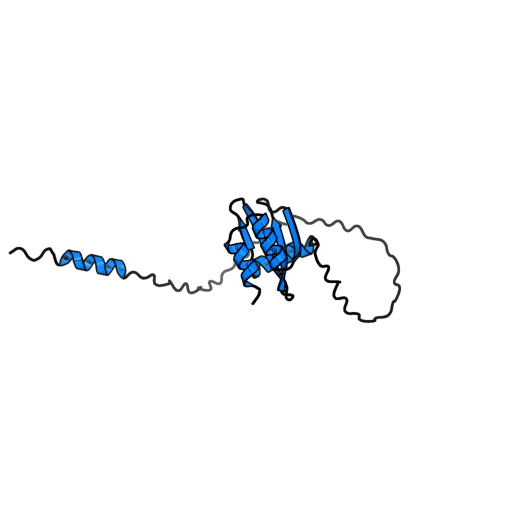.072 -4.633 -5.216 1.00 96.44 90 VAL A CA 1
ATOM 689 C C . VAL A 1 90 ? -7.200 -6.091 -5.650 1.00 96.44 90 VAL A C 1
ATOM 691 O O . VAL A 1 90 ? -7.775 -6.899 -4.924 1.00 96.44 90 VAL A O 1
ATOM 694 N N . ARG A 1 91 ? -6.598 -6.467 -6.787 1.00 95.00 91 ARG A N 1
ATOM 695 C CA . ARG A 1 91 ? -6.610 -7.864 -7.257 1.00 95.00 91 ARG A CA 1
ATOM 696 C C . ARG A 1 91 ? -5.938 -8.826 -6.279 1.00 95.00 91 ARG A C 1
ATOM 698 O O . ARG A 1 91 ? -6.372 -9.965 -6.147 1.00 95.00 91 ARG A O 1
ATOM 705 N N . GLY A 1 92 ? -4.891 -8.369 -5.596 1.00 90.81 92 GLY A N 1
ATOM 706 C CA . GLY A 1 92 ? -4.190 -9.125 -4.563 1.00 90.81 92 GLY A CA 1
ATOM 707 C C . GLY A 1 92 ? -4.886 -9.138 -3.199 1.00 90.81 92 GLY A C 1
ATOM 708 O O . GLY A 1 92 ? -4.342 -9.735 -2.273 1.00 90.81 92 GLY A O 1
ATOM 709 N N . GLY A 1 93 ? -6.037 -8.471 -3.038 1.00 92.12 93 GLY A N 1
ATOM 710 C CA . GLY A 1 93 ? -6.741 -8.375 -1.755 1.00 92.12 93 GLY A CA 1
ATOM 711 C C . GLY A 1 93 ? -5.953 -7.622 -0.675 1.00 92.12 93 GLY A C 1
ATOM 712 O O . GLY A 1 93 ? -6.074 -7.931 0.510 1.00 92.12 93 GLY A O 1
ATOM 713 N N . ARG A 1 94 ? -5.107 -6.669 -1.081 1.00 94.12 94 ARG A N 1
ATOM 714 C CA . ARG A 1 94 ? -4.252 -5.836 -0.216 1.00 94.12 94 ARG A CA 1
ATOM 715 C C . ARG A 1 94 ? -4.608 -4.348 -0.339 1.00 94.12 94 ARG A C 1
ATOM 717 O O . ARG A 1 94 ? -3.736 -3.482 -0.409 1.00 94.12 94 ARG A O 1
ATOM 724 N N . SER A 1 95 ? -5.904 -4.072 -0.419 1.00 96.31 95 SER A N 1
ATOM 725 C CA . SER A 1 95 ? -6.492 -2.738 -0.323 1.00 96.31 95 SER A CA 1
ATOM 726 C C . SER A 1 95 ? -7.227 -2.613 1.005 1.00 96.31 95 SER A C 1
ATOM 728 O O . SER A 1 95 ? -7.997 -3.505 1.364 1.00 96.31 95 SER A O 1
ATOM 730 N N . PHE A 1 96 ? -7.014 -1.513 1.713 1.00 96.38 96 PHE A N 1
ATOM 731 C CA . PHE A 1 96 ? -7.549 -1.299 3.050 1.00 96.38 96 PHE A CA 1
ATOM 732 C C . PHE A 1 96 ? -8.201 0.076 3.132 1.00 96.38 96 PHE A C 1
ATOM 734 O O . PHE A 1 96 ? -7.634 1.049 2.643 1.00 96.38 96 PHE A O 1
ATOM 741 N N . LEU A 1 97 ? -9.373 0.140 3.757 1.00 96.12 97 LEU A N 1
ATOM 742 C CA . LEU A 1 97 ? -10.066 1.379 4.086 1.00 96.12 97 LEU A CA 1
ATOM 743 C C . LEU A 1 97 ? -9.938 1.598 5.594 1.00 96.12 97 LEU A C 1
ATOM 745 O O . LEU A 1 97 ? -10.294 0.718 6.381 1.00 96.12 97 LEU A O 1
ATOM 749 N N . LEU A 1 98 ? -9.384 2.739 5.979 1.00 94.56 98 LEU A N 1
ATOM 750 C CA . LEU A 1 98 ? -9.268 3.158 7.369 1.00 94.56 98 LEU A CA 1
ATOM 751 C C . LEU A 1 98 ? -10.558 3.844 7.836 1.00 94.56 98 LEU A C 1
ATOM 753 O O . LEU A 1 98 ? -11.359 4.308 7.028 1.00 94.56 98 LEU A O 1
ATOM 757 N N . GLU A 1 99 ? -10.747 3.942 9.154 1.00 92.31 99 GLU A N 1
ATOM 758 C CA . GLU A 1 99 ? -11.935 4.576 9.754 1.00 92.31 99 GLU A CA 1
ATOM 759 C C . GLU A 1 99 ? -12.069 6.063 9.399 1.00 92.31 99 GLU A C 1
ATOM 761 O O . GLU A 1 99 ? -13.175 6.585 9.339 1.00 92.31 99 GLU A O 1
ATOM 766 N N . ASN A 1 100 ? -10.951 6.735 9.117 1.00 91.69 100 ASN A N 1
ATOM 767 C CA . ASN A 1 100 ? -10.908 8.133 8.688 1.00 91.69 100 ASN A CA 1
ATOM 768 C C . ASN A 1 100 ? -11.128 8.319 7.171 1.00 91.69 100 ASN A C 1
ATOM 770 O O . ASN A 1 100 ? -10.780 9.367 6.640 1.00 91.69 100 ASN A O 1
ATOM 774 N N . GLY A 1 101 ? -11.596 7.290 6.457 1.00 94.38 101 GLY A N 1
ATOM 775 C CA . GLY A 1 101 ? -11.822 7.333 5.008 1.00 94.38 101 GLY A CA 1
ATOM 776 C C . GLY A 1 101 ? -10.567 7.138 4.149 1.00 94.38 101 GLY A C 1
ATOM 777 O O . GLY A 1 101 ? -10.683 6.879 2.951 1.00 94.38 101 GLY A O 1
ATOM 778 N N . GLN A 1 102 ? -9.367 7.184 4.737 1.00 96.44 102 GLN A N 1
ATOM 779 C CA . GLN A 1 102 ? -8.113 6.991 4.011 1.00 96.44 102 GLN A CA 1
ATOM 780 C C . GLN A 1 102 ? -8.014 5.568 3.445 1.00 96.44 102 GLN A C 1
ATOM 782 O O . GLN A 1 102 ? -8.343 4.581 4.107 1.00 96.44 102 GLN A O 1
ATOM 787 N N . GLN A 1 103 ? -7.490 5.445 2.229 1.00 97.69 103 GLN A N 1
ATOM 788 C CA . GLN A 1 103 ? -7.314 4.165 1.550 1.00 97.69 103 GLN A CA 1
ATOM 789 C C . GLN A 1 103 ? -5.831 3.833 1.401 1.00 97.69 103 GLN A C 1
ATOM 791 O O . GLN A 1 103 ? -5.041 4.658 0.943 1.00 97.69 103 GLN A O 1
ATOM 796 N N . ILE A 1 104 ? -5.448 2.607 1.747 1.00 97.44 104 ILE A N 1
ATOM 797 C CA . ILE A 1 104 ? -4.076 2.103 1.631 1.00 97.44 104 ILE A CA 1
ATOM 798 C C . ILE A 1 104 ? -4.058 0.935 0.650 1.00 97.44 104 ILE A C 1
ATOM 800 O O . ILE A 1 104 ? -4.782 -0.044 0.814 1.00 97.44 104 ILE A O 1
ATOM 804 N N . TYR A 1 105 ? -3.176 1.008 -0.340 1.00 97.88 105 TYR A N 1
ATOM 805 C CA . TYR A 1 105 ? -2.983 -0.015 -1.363 1.00 97.88 105 TYR A CA 1
ATOM 806 C C . TYR A 1 105 ? -1.555 -0.547 -1.301 1.00 97.88 105 TYR A C 1
ATOM 808 O O . TYR A 1 105 ? -0.613 0.233 -1.458 1.00 97.88 105 TYR A O 1
ATOM 816 N N . LEU A 1 106 ? -1.393 -1.856 -1.088 1.00 96.81 106 LEU A N 1
ATOM 817 C CA . LEU A 1 106 ? -0.089 -2.522 -1.022 1.00 96.81 106 LEU A CA 1
ATOM 818 C C . LEU A 1 106 ? 0.099 -3.522 -2.174 1.00 96.81 106 LEU A C 1
ATOM 820 O O . LEU A 1 106 ? -0.529 -4.580 -2.229 1.00 96.81 106 LEU A O 1
ATOM 824 N N . ASP A 1 107 ? 1.037 -3.217 -3.064 1.00 96.12 107 ASP A N 1
ATOM 825 C CA . ASP A 1 107 ? 1.390 -4.025 -4.232 1.00 96.12 107 ASP A CA 1
ATOM 826 C C . ASP A 1 107 ? 2.701 -4.767 -3.956 1.00 96.12 107 ASP A C 1
ATOM 828 O O . ASP A 1 107 ? 3.783 -4.177 -4.035 1.00 96.12 107 ASP A O 1
ATOM 832 N N . LYS A 1 108 ? 2.609 -6.053 -3.591 1.00 94.12 108 LYS A N 1
ATOM 833 C CA . LYS A 1 108 ? 3.784 -6.909 -3.382 1.00 94.12 108 LYS A CA 1
ATOM 834 C C . LYS A 1 108 ? 4.385 -7.292 -4.733 1.00 94.12 108 LYS A C 1
ATOM 836 O O . LYS A 1 108 ? 3.721 -7.892 -5.572 1.00 94.12 108 LYS A O 1
ATOM 841 N N . LEU A 1 109 ? 5.651 -6.953 -4.913 1.00 92.56 109 LEU A N 1
ATOM 842 C CA . LEU A 1 109 ? 6.457 -7.265 -6.083 1.00 92.56 109 LEU A CA 1
ATOM 843 C C . LEU A 1 109 ? 7.062 -8.663 -5.955 1.00 92.56 109 LEU A C 1
ATOM 845 O O . LEU A 1 109 ? 7.310 -9.145 -4.850 1.00 92.56 109 LEU A O 1
ATOM 849 N N . ASP A 1 110 ? 7.427 -9.253 -7.092 1.00 89.81 110 ASP A N 1
ATOM 850 C CA . ASP A 1 110 ? 8.106 -10.557 -7.152 1.00 89.81 110 ASP A CA 1
ATOM 851 C C . ASP A 1 110 ? 9.436 -10.578 -6.377 1.00 89.81 110 ASP A C 1
ATOM 853 O O . ASP A 1 110 ? 9.913 -11.626 -5.958 1.00 89.81 110 ASP A O 1
ATOM 857 N N . SER A 1 111 ? 10.035 -9.406 -6.145 1.00 88.81 111 SER A N 1
ATOM 858 C CA . SER A 1 111 ? 11.235 -9.242 -5.319 1.00 88.81 111 SER A CA 1
ATOM 859 C C . SER A 1 111 ? 10.985 -9.376 -3.810 1.00 88.81 111 SER A C 1
ATOM 861 O O . SER A 1 111 ? 11.919 -9.200 -3.030 1.00 88.81 111 SER A O 1
ATOM 863 N N . GLY A 1 112 ? 9.738 -9.590 -3.380 1.00 88.50 112 GLY A N 1
ATOM 864 C CA . GLY A 1 112 ? 9.325 -9.577 -1.972 1.00 88.50 112 GLY A CA 1
ATOM 865 C C . GLY A 1 112 ? 9.169 -8.173 -1.377 1.00 88.50 112 GLY A C 1
ATOM 866 O O . GLY A 1 112 ? 8.769 -8.027 -0.226 1.00 88.50 112 GLY A O 1
ATOM 867 N N . ARG A 1 113 ? 9.475 -7.127 -2.151 1.00 92.38 113 ARG A N 1
ATOM 868 C CA . ARG A 1 113 ? 9.295 -5.720 -1.764 1.00 92.38 113 ARG A CA 1
ATOM 869 C C . ARG A 1 113 ? 7.891 -5.247 -2.131 1.00 92.38 113 ARG A C 1
ATOM 871 O O . ARG A 1 113 ? 7.181 -5.906 -2.876 1.00 92.38 113 ARG A O 1
ATOM 878 N N . PHE A 1 114 ? 7.505 -4.079 -1.649 1.00 93.50 114 PHE A N 1
ATOM 879 C CA . PHE A 1 114 ? 6.181 -3.507 -1.833 1.00 93.50 114 PHE A CA 1
ATOM 880 C C . PHE A 1 114 ? 6.256 -2.139 -2.503 1.00 93.50 114 PHE A C 1
ATOM 882 O O . PHE A 1 114 ? 7.132 -1.324 -2.202 1.00 93.50 114 PHE A O 1
ATOM 889 N N . ASN A 1 115 ? 5.288 -1.857 -3.361 1.00 95.88 115 ASN A N 1
ATOM 890 C CA . ASN A 1 115 ? 4.853 -0.490 -3.600 1.00 95.88 115 ASN A CA 1
ATOM 891 C C . ASN A 1 115 ? 3.653 -0.203 -2.695 1.00 95.88 115 ASN A C 1
ATOM 893 O O . ASN A 1 115 ? 2.841 -1.090 -2.439 1.00 95.88 115 ASN A O 1
ATOM 897 N N . ALA A 1 116 ? 3.543 1.030 -2.217 1.00 96.19 116 ALA A N 1
ATOM 898 C CA . ALA A 1 116 ? 2.424 1.466 -1.400 1.00 96.19 116 ALA A CA 1
ATOM 899 C C . ALA A 1 116 ? 1.861 2.781 -1.932 1.00 96.19 116 ALA A C 1
ATOM 901 O O . ALA A 1 116 ? 2.620 3.674 -2.316 1.00 96.19 116 ALA A O 1
ATOM 902 N N . VAL A 1 117 ? 0.540 2.902 -1.938 1.00 97.62 117 VAL A N 1
ATOM 903 C CA . VAL A 1 117 ? -0.176 4.136 -2.276 1.00 97.62 117 VAL A CA 1
ATOM 904 C C . VAL A 1 117 ? -1.182 4.416 -1.172 1.00 97.62 117 VAL A C 1
ATOM 906 O O . VAL A 1 117 ? -1.919 3.516 -0.775 1.00 97.62 117 VAL A O 1
ATOM 909 N N . MET A 1 118 ? -1.208 5.655 -0.697 1.00 97.00 118 MET A N 1
ATOM 910 C CA . MET A 1 118 ? -2.167 6.151 0.281 1.00 97.00 118 MET A CA 1
ATOM 911 C C . MET A 1 118 ? -2.975 7.261 -0.359 1.00 97.00 118 MET A C 1
ATOM 913 O O . MET A 1 118 ? -2.402 8.234 -0.859 1.00 97.00 118 MET A O 1
ATOM 917 N N . LEU A 1 119 ? -4.287 7.090 -0.352 1.00 97.69 119 LEU A N 1
ATOM 918 C CA . LEU A 1 119 ? -5.232 8.099 -0.794 1.00 97.69 119 LEU A CA 1
ATOM 919 C C . LEU A 1 119 ? -5.995 8.631 0.413 1.00 97.69 119 LEU A C 1
ATOM 921 O O . LEU A 1 119 ? -6.273 7.851 1.321 1.00 97.69 119 LEU A O 1
ATOM 925 N N . ASP A 1 120 ? -6.341 9.912 0.417 1.00 96.69 120 ASP A N 1
ATOM 926 C CA . ASP A 1 120 ? -7.336 10.436 1.354 1.00 96.69 120 ASP A CA 1
ATOM 927 C C . ASP A 1 120 ? -8.747 9.914 1.026 1.00 96.69 120 ASP A C 1
ATOM 929 O O . ASP A 1 120 ? -8.936 9.088 0.126 1.00 96.69 120 ASP A O 1
ATOM 933 N N . GLU A 1 121 ? -9.735 10.381 1.788 1.00 95.62 121 GLU A N 1
ATOM 934 C CA . GLU A 1 121 ? -11.148 10.044 1.594 1.00 95.62 121 GLU A CA 1
ATOM 935 C C . GLU A 1 121 ? -11.658 10.425 0.191 1.00 95.62 121 GLU A C 1
ATOM 937 O O . GLU A 1 121 ? -12.429 9.676 -0.410 1.00 95.62 121 GLU A O 1
ATOM 942 N N . ASP A 1 122 ? -11.159 11.530 -0.369 1.00 96.19 122 ASP A N 1
ATOM 943 C CA . ASP A 1 122 ? -11.543 12.055 -1.684 1.00 96.19 122 ASP A CA 1
ATOM 944 C C . ASP A 1 122 ? -10.799 11.374 -2.854 1.00 96.19 122 ASP A C 1
ATOM 946 O O . ASP A 1 122 ? -11.099 11.605 -4.031 1.00 96.19 122 ASP A O 1
ATOM 950 N N . GLY A 1 123 ? -9.822 10.512 -2.559 1.00 93.00 123 GLY A N 1
ATOM 951 C CA . GLY A 1 123 ? -9.031 9.788 -3.551 1.00 93.00 123 GLY A CA 1
ATOM 952 C C . GLY A 1 123 ? -7.787 10.533 -4.052 1.00 93.00 123 GLY A C 1
ATOM 953 O O . GLY A 1 123 ? -7.152 10.074 -5.014 1.00 93.00 123 GLY A O 1
ATOM 954 N N . PHE A 1 124 ? -7.396 11.650 -3.433 1.00 95.75 124 PHE A N 1
ATOM 955 C CA . PHE A 1 124 ? -6.120 12.304 -3.716 1.00 95.75 124 PHE A CA 1
ATOM 956 C C . PHE A 1 124 ? -4.966 11.539 -3.084 1.00 95.75 124 PHE A C 1
ATOM 958 O O . PHE A 1 124 ? -5.048 11.021 -1.975 1.00 95.75 124 PHE A O 1
ATOM 965 N N . VAL A 1 125 ? -3.846 11.478 -3.802 1.00 94.75 125 VAL A N 1
ATOM 966 C CA . VAL A 1 125 ? -2.647 10.789 -3.321 1.00 94.75 125 VAL A CA 1
ATOM 967 C C . VAL A 1 125 ? -2.001 11.617 -2.215 1.00 94.75 125 VAL A C 1
ATOM 969 O O . VAL A 1 125 ? -1.341 12.613 -2.505 1.00 94.75 125 VAL A O 1
ATOM 972 N N . LEU A 1 126 ? -2.143 11.159 -0.972 1.00 94.12 126 LEU A N 1
ATOM 973 C CA . LEU A 1 126 ? -1.433 11.704 0.185 1.00 94.12 126 LEU A CA 1
ATOM 974 C C . LEU A 1 126 ? 0.045 11.321 0.137 1.00 94.12 126 LEU A C 1
ATOM 976 O O . LEU A 1 126 ? 0.933 12.155 0.299 1.00 94.12 126 LEU A O 1
ATOM 980 N N . GLU A 1 127 ? 0.314 10.042 -0.121 1.00 94.62 127 GLU A N 1
ATOM 981 C CA . GLU A 1 127 ? 1.667 9.507 -0.157 1.00 94.62 127 GLU A CA 1
ATOM 982 C C . GLU A 1 127 ? 1.753 8.311 -1.101 1.00 94.62 127 GLU A C 1
ATOM 984 O O . GLU A 1 127 ? 0.812 7.535 -1.279 1.00 94.62 127 GLU A O 1
ATOM 989 N N . ASN A 1 128 ? 2.916 8.132 -1.716 1.00 95.19 128 ASN A N 1
ATOM 990 C CA . ASN A 1 128 ? 3.225 6.916 -2.441 1.00 95.19 128 ASN A CA 1
ATOM 991 C C . ASN A 1 128 ? 4.696 6.545 -2.256 1.00 95.19 128 ASN A C 1
ATOM 993 O O . ASN A 1 128 ? 5.577 7.402 -2.166 1.00 95.19 128 ASN A O 1
ATOM 997 N N . MET A 1 129 ? 4.955 5.246 -2.193 1.00 94.38 129 MET A N 1
ATOM 998 C CA . MET A 1 129 ? 6.275 4.694 -1.946 1.00 94.38 129 MET A CA 1
ATOM 999 C C . MET A 1 129 ? 6.542 3.565 -2.921 1.00 94.38 129 MET A C 1
ATOM 1001 O O . MET A 1 129 ? 5.749 2.637 -3.071 1.00 94.38 129 MET A O 1
ATOM 1005 N N . LYS A 1 130 ? 7.703 3.629 -3.557 1.00 95.31 130 LYS A N 1
ATOM 1006 C CA . LYS A 1 130 ? 8.178 2.625 -4.494 1.00 95.31 130 LYS A CA 1
ATOM 1007 C C . LYS A 1 130 ? 9.197 1.719 -3.825 1.00 95.31 130 LYS A C 1
ATOM 1009 O O . LYS A 1 130 ? 10.140 2.198 -3.190 1.00 95.31 130 LYS A O 1
ATOM 1014 N N . ASN A 1 131 ? 9.051 0.419 -4.062 1.00 93.81 131 ASN A N 1
ATOM 1015 C CA . ASN A 1 131 ? 10.070 -0.583 -3.789 1.00 93.81 131 ASN A CA 1
ATOM 1016 C C . ASN A 1 131 ? 10.575 -0.555 -2.330 1.00 93.81 131 ASN A C 1
ATOM 1018 O O . ASN A 1 131 ? 11.780 -0.442 -2.098 1.00 93.81 131 ASN A O 1
ATOM 1022 N N . ARG A 1 132 ? 9.672 -0.642 -1.349 1.00 91.56 132 ARG A N 1
ATOM 1023 C CA . ARG A 1 132 ? 9.945 -0.708 0.100 1.00 91.56 132 ARG A CA 1
ATOM 1024 C C . ARG A 1 132 ? 10.030 -2.148 0.593 1.00 91.56 132 ARG A C 1
ATOM 1026 O O . ARG A 1 132 ? 9.287 -3.004 0.137 1.00 91.56 132 ARG A O 1
ATOM 1033 N N . SER A 1 133 ? 10.944 -2.437 1.508 1.00 91.69 133 SER A N 1
ATOM 1034 C CA . SER A 1 133 ? 10.953 -3.731 2.203 1.00 91.69 133 SER A CA 1
ATOM 1035 C C . SER A 1 133 ? 9.782 -3.835 3.182 1.00 91.69 133 SER A C 1
ATOM 1037 O O . SER A 1 133 ? 9.260 -2.810 3.624 1.00 91.69 133 SER A O 1
ATOM 1039 N N . SER A 1 134 ? 9.415 -5.062 3.564 1.00 90.81 134 SER A N 1
ATOM 1040 C CA . SER A 1 134 ? 8.414 -5.306 4.609 1.00 90.81 134 SER A CA 1
ATOM 1041 C C . SER A 1 134 ? 8.767 -4.569 5.901 1.00 90.81 134 SER A C 1
ATOM 1043 O O . SER A 1 134 ? 7.919 -3.896 6.462 1.00 90.81 134 SER A O 1
ATOM 1045 N N . ASN A 1 135 ? 10.041 -4.578 6.311 1.00 90.94 135 ASN A N 1
ATOM 1046 C CA . ASN A 1 135 ? 10.487 -3.896 7.531 1.00 90.94 135 ASN A CA 1
ATOM 1047 C C . ASN A 1 135 ? 10.331 -2.367 7.449 1.00 90.94 135 ASN A C 1
ATOM 1049 O O . ASN A 1 135 ? 9.916 -1.740 8.419 1.00 90.94 135 ASN A O 1
ATOM 1053 N N . GLU A 1 136 ? 10.641 -1.754 6.298 1.00 91.38 136 GLU A N 1
ATOM 1054 C CA . GLU A 1 136 ? 10.415 -0.314 6.089 1.00 91.38 136 GLU A CA 1
ATOM 1055 C C . GLU A 1 136 ? 8.924 0.035 6.212 1.00 91.38 136 GLU A C 1
ATOM 1057 O O . GLU A 1 136 ? 8.572 1.022 6.856 1.00 91.38 136 GLU A O 1
ATOM 1062 N N . LEU A 1 137 ? 8.051 -0.786 5.621 1.00 92.12 137 LEU A N 1
ATOM 1063 C CA . LEU A 1 137 ? 6.603 -0.588 5.679 1.00 92.12 137 LEU A CA 1
ATOM 1064 C C . LEU A 1 137 ? 6.020 -0.879 7.058 1.00 92.12 137 LEU A C 1
ATOM 1066 O O . LEU A 1 137 ? 5.152 -0.136 7.492 1.00 92.12 137 LEU A O 1
ATOM 1070 N N . ALA A 1 138 ? 6.506 -1.898 7.758 1.00 91.62 138 ALA A N 1
ATOM 1071 C CA . ALA A 1 138 ? 6.067 -2.237 9.105 1.00 91.62 138 ALA A CA 1
ATOM 1072 C C . ALA A 1 138 ? 6.420 -1.123 10.094 1.00 91.62 138 ALA A C 1
ATOM 1074 O O . ALA A 1 138 ? 5.591 -0.728 10.910 1.00 91.62 138 ALA A O 1
ATOM 1075 N N . ASN A 1 139 ? 7.625 -0.556 9.982 1.00 90.94 139 ASN A N 1
ATOM 1076 C CA . ASN A 1 139 ? 8.019 0.599 10.784 1.00 90.94 139 ASN A CA 1
ATOM 1077 C C . ASN A 1 139 ? 7.126 1.805 10.496 1.00 90.94 139 ASN A C 1
ATOM 1079 O O . ASN A 1 139 ? 6.650 2.436 11.433 1.00 90.94 139 ASN A O 1
ATOM 1083 N N . LYS A 1 140 ? 6.836 2.091 9.221 1.00 91.25 140 LYS A N 1
ATOM 1084 C CA . LYS A 1 140 ? 5.918 3.177 8.866 1.00 91.25 140 LYS A CA 1
ATOM 1085 C C . LYS A 1 140 ? 4.498 2.925 9.365 1.00 91.25 140 LYS A C 1
ATOM 1087 O O . LYS A 1 140 ? 3.899 3.818 9.941 1.00 91.25 140 LYS A O 1
ATOM 1092 N N . ALA A 1 141 ? 3.991 1.707 9.213 1.00 91.69 141 ALA A N 1
ATOM 1093 C CA . ALA A 1 141 ? 2.673 1.324 9.695 1.00 91.69 141 ALA A CA 1
ATOM 1094 C C . ALA A 1 141 ? 2.553 1.487 11.219 1.00 91.69 141 ALA A C 1
ATOM 1096 O O . ALA A 1 141 ? 1.495 1.869 11.707 1.00 91.69 141 ALA A O 1
ATOM 1097 N N . LYS A 1 142 ? 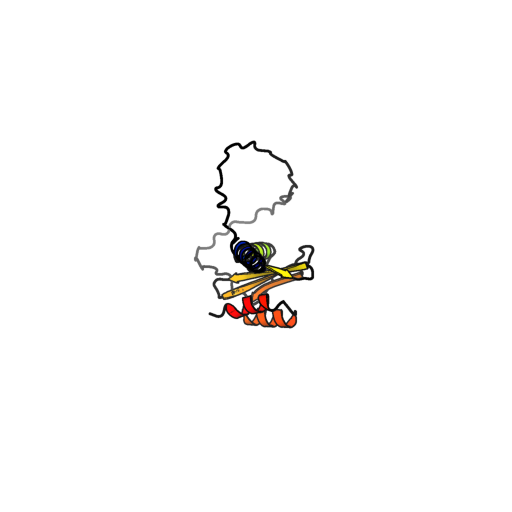3.637 1.260 11.972 1.00 90.50 142 LYS A N 1
ATOM 1098 C CA . LYS A 1 142 ? 3.694 1.548 13.413 1.00 90.50 142 LYS A CA 1
ATOM 1099 C C . LYS A 1 142 ? 3.731 3.049 13.694 1.00 90.50 142 LYS A C 1
ATOM 1101 O O . LYS A 1 142 ? 2.945 3.516 14.508 1.00 90.50 142 LYS A O 1
ATOM 1106 N N . THR A 1 143 ? 4.601 3.799 13.017 1.00 92.69 143 THR A N 1
ATOM 1107 C CA . THR A 1 143 ? 4.722 5.259 13.190 1.00 92.69 143 THR A CA 1
ATOM 1108 C C . THR A 1 143 ? 3.419 5.990 12.865 1.00 92.69 143 THR A C 1
ATOM 1110 O O . THR A 1 143 ? 3.016 6.885 13.603 1.00 92.69 143 THR A O 1
ATOM 1113 N N . ASP A 1 144 ? 2.736 5.569 11.803 1.00 90.38 144 ASP A N 1
ATOM 1114 C CA . ASP A 1 144 ? 1.487 6.165 11.324 1.00 90.38 144 ASP A CA 1
ATOM 1115 C C . ASP A 1 144 ? 0.245 5.526 11.981 1.00 90.38 144 ASP A C 1
ATOM 1117 O O . ASP A 1 144 ? -0.880 5.810 11.579 1.00 90.38 144 ASP A O 1
ATOM 1121 N N . ASN A 1 145 ? 0.430 4.653 12.981 1.00 91.38 145 ASN A N 1
ATOM 1122 C CA . ASN A 1 145 ? -0.634 3.972 13.731 1.00 91.38 145 ASN A CA 1
ATOM 1123 C C . ASN A 1 145 ? -1.669 3.244 12.856 1.00 91.38 145 ASN A C 1
ATOM 1125 O O . ASN A 1 145 ? -2.872 3.277 13.120 1.00 91.38 145 ASN A O 1
ATOM 1129 N N . TRP A 1 146 ? -1.214 2.554 11.812 1.00 92.38 146 TRP A N 1
ATOM 1130 C CA . TRP A 1 146 ? -2.098 1.741 10.983 1.00 92.38 146 TRP A CA 1
ATOM 1131 C C . TRP A 1 146 ? -2.731 0.614 11.803 1.00 92.38 146 TRP A C 1
ATOM 1133 O O . TRP A 1 146 ? -2.079 0.066 12.698 1.00 92.38 146 TRP A O 1
ATOM 1143 N N . PRO A 1 147 ? -3.954 0.178 11.462 1.00 92.56 147 PRO A N 1
ATOM 1144 C CA . PRO A 1 147 ? -4.582 -0.957 12.116 1.00 92.56 147 PRO A CA 1
ATOM 1145 C C . PRO A 1 147 ? -3.711 -2.218 12.108 1.00 92.56 147 PRO A C 1
ATOM 1147 O O . PRO A 1 147 ? -3.049 -2.544 11.117 1.00 92.56 147 PRO A O 1
ATOM 1150 N N . VAL A 1 148 ? -3.775 -2.978 13.203 1.00 91.44 148 VAL A N 1
ATOM 1151 C CA . VAL A 1 148 ? -2.951 -4.180 13.433 1.00 91.44 148 VAL A CA 1
ATOM 1152 C C . VAL A 1 148 ? -3.074 -5.199 12.297 1.00 91.44 148 VAL A C 1
ATOM 1154 O O . VAL A 1 148 ? -2.081 -5.811 11.913 1.00 91.44 148 VAL A O 1
ATOM 1157 N N . TYR A 1 149 ? -4.260 -5.354 11.704 1.00 89.81 149 TYR A N 1
ATOM 1158 C CA . TYR A 1 149 ? -4.468 -6.296 10.601 1.00 89.81 149 TYR A CA 1
ATOM 1159 C C . TYR A 1 149 ? -3.660 -5.931 9.341 1.00 89.81 149 TYR A C 1
ATOM 1161 O O . TYR A 1 149 ? -3.242 -6.825 8.605 1.00 89.81 149 TYR A O 1
ATOM 1169 N N . ILE A 1 150 ? -3.394 -4.640 9.097 1.00 91.25 150 ILE A N 1
ATOM 1170 C CA . ILE A 1 150 ? -2.534 -4.190 7.992 1.00 91.25 150 ILE A CA 1
ATOM 1171 C C . ILE A 1 150 ? -1.071 -4.463 8.337 1.00 91.25 150 ILE A C 1
ATOM 1173 O O . ILE A 1 150 ? -0.335 -4.983 7.501 1.00 91.25 150 ILE A O 1
ATOM 1177 N N . GLN A 1 151 ? -0.656 -4.181 9.576 1.00 89.75 151 GLN A N 1
ATOM 1178 C CA . GLN A 1 151 ? 0.707 -4.465 10.043 1.00 89.75 151 GLN A CA 1
ATOM 1179 C C . GLN A 1 151 ? 1.041 -5.959 9.903 1.00 89.75 151 GLN A C 1
ATOM 1181 O O . GLN A 1 151 ? 2.051 -6.318 9.304 1.00 89.75 151 GLN A O 1
ATOM 1186 N N . GLN A 1 152 ? 0.131 -6.837 10.333 1.00 88.25 152 GLN A N 1
ATOM 1187 C CA . GLN A 1 152 ? 0.269 -8.288 10.172 1.00 88.25 152 GLN A CA 1
ATOM 1188 C C . GLN A 1 152 ? 0.363 -8.712 8.703 1.00 88.25 152 GLN A C 1
ATOM 1190 O O . GLN A 1 152 ? 1.114 -9.625 8.371 1.00 88.25 152 GLN A O 1
ATOM 1195 N N . LYS A 1 153 ? -0.382 -8.056 7.804 1.00 86.81 153 LYS A N 1
ATOM 1196 C CA . LYS A 1 153 ? -0.295 -8.315 6.359 1.00 86.81 153 LYS A CA 1
ATOM 1197 C C . LYS A 1 153 ? 1.056 -7.917 5.768 1.00 86.81 153 LYS A C 1
ATOM 1199 O O . LYS A 1 153 ? 1.459 -8.531 4.789 1.00 86.81 153 LYS A O 1
ATOM 1204 N N . VAL A 1 154 ? 1.744 -6.931 6.337 1.00 87.31 154 VAL A N 1
ATOM 1205 C CA . VAL A 1 154 ? 3.110 -6.563 5.936 1.00 87.31 154 VAL A CA 1
ATOM 1206 C C . VAL A 1 154 ? 4.137 -7.541 6.523 1.00 87.31 154 VAL A C 1
ATOM 1208 O O . VAL A 1 154 ? 5.047 -7.964 5.811 1.00 87.31 154 VAL A O 1
ATOM 1211 N N . ASP A 1 155 ? 3.972 -7.933 7.789 1.00 79.12 155 ASP A N 1
ATOM 1212 C CA . ASP A 1 155 ? 4.940 -8.752 8.534 1.00 79.12 155 ASP A CA 1
ATOM 1213 C C . ASP A 1 155 ? 4.910 -10.247 8.163 1.00 79.12 155 ASP A C 1
ATOM 1215 O O . ASP A 1 155 ? 5.962 -10.880 8.067 1.00 79.12 155 ASP A O 1
ATOM 1219 N N . ASN A 1 156 ? 3.730 -10.822 7.896 1.00 68.00 156 ASN A N 1
ATOM 1220 C CA . ASN A 1 156 ? 3.564 -12.263 7.625 1.00 68.00 156 ASN A CA 1
ATOM 1221 C C . ASN A 1 156 ? 4.118 -12.726 6.265 1.00 68.00 156 ASN A C 1
ATOM 1223 O O . ASN A 1 156 ? 4.066 -13.908 5.943 1.00 68.00 156 ASN A O 1
ATOM 1227 N N . GLU A 1 157 ? 4.628 -11.813 5.446 1.00 62.91 157 GLU A N 1
ATOM 1228 C CA . GLU A 1 157 ? 5.060 -12.082 4.070 1.00 62.91 157 GLU A CA 1
ATOM 1229 C C . GLU A 1 157 ? 6.579 -12.350 3.956 1.00 62.91 157 GLU A C 1
ATOM 1231 O O . GLU A 1 157 ? 7.110 -12.366 2.841 1.00 62.91 157 GLU A O 1
ATOM 1236 N N . HIS A 1 158 ? 7.258 -12.548 5.099 1.00 51.22 158 HIS A N 1
ATOM 1237 C CA . HIS A 1 158 ? 8.672 -12.952 5.243 1.00 51.22 158 HIS A CA 1
ATOM 1238 C C . HIS A 1 158 ? 8.931 -14.465 5.083 1.00 51.22 158 HIS A C 1
ATOM 1240 O O . HIS A 1 158 ? 10.078 -14.888 5.216 1.00 51.22 158 HIS A O 1
ATOM 1246 N N . TYR A 1 159 ? 7.898 -15.265 4.804 1.00 39.22 159 TYR A N 1
ATOM 1247 C CA . TYR A 1 159 ? 7.982 -16.724 4.666 1.00 39.22 159 TYR A CA 1
ATOM 1248 C C . TYR A 1 159 ? 7.788 -17.194 3.224 1.00 39.22 159 TYR A C 1
ATOM 1250 O O . TYR A 1 159 ? 6.863 -16.679 2.552 1.00 39.22 159 TYR A O 1
#

Foldseek 3Di:
DPDPPVVVVVVVVVVVVPPDDDPPPPDPPPDPDDDDDDDDDCPDPPPPDDDDDDDDDDDDDDPPPVCPPPQPDKDFDDPVRLVVQQVQQVVVVNWDADPQLKIKGWHQDPVRFTWIFIAGNVGHTPDTMPGHHLVRVLVVCVVVVPDPVNSCVSVVSPD

Radius of gyration: 28.59 Å; chains: 1; bounding box: 78×56×74 Å

pLDDT: mean 70.33, std 24.1, range [34.34, 98.19]

Sequence (159 aa):
MKTSLKLALNMILVILLGIRCKKDLVVPTLNKDIPAATSSGNAGWRVQQQQPTAKQRGATNEKQKVNRSPSLKGGQLTRKEIRQSIDRSVRGGRSFLLENGQQIYLDKLDSGRFNAVMLDEDGFVLENMKNRSSNELANKAKTDNWPVYIQQKVDNEHY